Protein AF-A0A6I2FH32-F1 (afdb_monomer)

Secondary structure (DSSP, 8-state):
---------EEEEEE-TTS-EEEES-HHHHHHHHHHHTPEEEEEE-

Radius of gyration: 12.69 Å; Cα contacts (8 Å, |Δi|>4): 78; chains: 1; bounding box: 16×24×40 Å

Structure (mmCIF, N/CA/C/O backbone):
data_AF-A0A6I2FH32-F1
#
_entry.id   AF-A0A6I2FH32-F1
#
loop_
_atom_site.group_PDB
_atom_site.id
_atom_site.type_symbol
_atom_site.label_atom_id
_atom_site.label_alt_id
_atom_site.label_comp_id
_atom_site.label_asym_id
_atom_site.label_entity_id
_atom_site.label_seq_id
_atom_site.pdbx_PDB_ins_code
_atom_site.Cartn_x
_atom_site.Cartn_y
_atom_site.Cartn_z
_atom_site.occupancy
_atom_site.B_iso_or_equiv
_atom_site.auth_seq_id
_atom_site.auth_comp_id
_atom_site.auth_asym_id
_atom_site.auth_atom_id
_atom_site.pdbx_PDB_model_num
ATOM 1 N N . MET A 1 1 ? 2.590 16.106 -31.512 1.00 51.12 1 MET A N 1
ATOM 2 C CA . MET A 1 1 ? 1.995 15.820 -30.190 1.00 51.12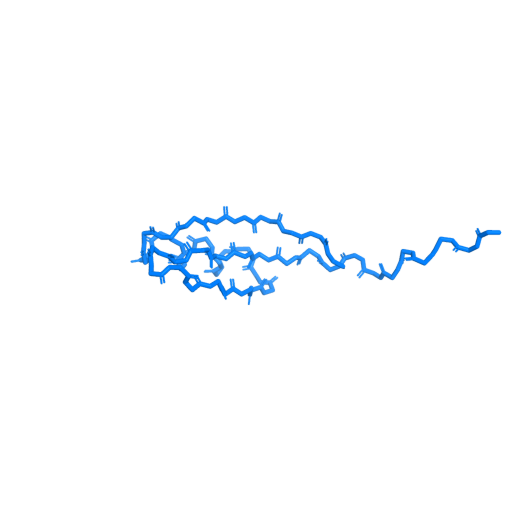 1 MET A CA 1
ATOM 3 C C . MET A 1 1 ? 2.903 14.816 -29.495 1.00 51.12 1 MET A C 1
ATOM 5 O O . MET A 1 1 ? 2.854 13.640 -29.823 1.00 51.12 1 MET A O 1
ATOM 9 N N . GLY A 1 2 ? 3.832 15.278 -28.656 1.00 45.22 2 GLY A N 1
ATOM 10 C CA . GLY A 1 2 ? 4.690 14.373 -27.890 1.00 45.22 2 GLY A CA 1
ATOM 11 C C . GLY A 1 2 ? 3.878 13.796 -26.739 1.00 45.22 2 GLY A C 1
ATOM 12 O O . GLY A 1 2 ? 3.428 14.552 -25.880 1.00 45.22 2 GLY A O 1
ATOM 13 N N . CYS A 1 3 ? 3.645 12.485 -26.739 1.00 46.84 3 CYS A N 1
ATOM 14 C CA . CYS A 1 3 ? 3.160 11.797 -25.552 1.00 46.84 3 CYS A CA 1
ATOM 15 C C . CYS A 1 3 ? 4.184 12.033 -24.440 1.00 46.84 3 CYS A C 1
ATOM 17 O O . CYS A 1 3 ? 5.254 11.430 -24.442 1.00 46.84 3 CYS A O 1
ATOM 19 N N . ASN A 1 4 ? 3.852 12.902 -23.484 1.00 54.78 4 ASN A N 1
ATOM 20 C CA . ASN A 1 4 ? 4.497 12.951 -22.174 1.00 54.78 4 ASN A CA 1
ATOM 21 C C . ASN A 1 4 ? 4.100 11.692 -21.383 1.00 54.78 4 ASN A C 1
ATOM 23 O O . ASN A 1 4 ? 3.541 11.769 -20.297 1.00 54.78 4 ASN A O 1
ATOM 27 N N . CYS A 1 5 ? 4.350 10.511 -21.944 1.00 54.66 5 CYS A N 1
ATOM 28 C CA . CYS A 1 5 ? 4.447 9.287 -21.176 1.00 54.66 5 CYS A CA 1
ATOM 29 C C . CYS A 1 5 ? 5.876 9.272 -20.639 1.00 54.66 5 CYS A C 1
ATOM 31 O O . CYS A 1 5 ? 6.748 8.590 -21.172 1.00 54.66 5 CYS A O 1
ATOM 33 N N . GLY A 1 6 ? 6.128 10.083 -19.603 1.00 57.16 6 GLY A N 1
ATOM 34 C CA . GLY A 1 6 ? 7.259 9.814 -18.717 1.00 57.16 6 GLY A CA 1
ATOM 35 C C . GLY A 1 6 ? 7.211 8.337 -18.304 1.00 57.16 6 GLY A C 1
ATOM 36 O O . GLY A 1 6 ? 6.128 7.746 -18.350 1.00 57.16 6 GLY A O 1
ATOM 37 N N . PRO A 1 7 ? 8.354 7.709 -17.979 1.00 63.16 7 PRO A N 1
ATOM 38 C CA . PRO A 1 7 ? 8.392 6.284 -17.675 1.00 63.16 7 PRO A CA 1
ATOM 39 C C . PRO A 1 7 ? 7.347 6.010 -16.603 1.00 63.16 7 PRO A C 1
ATOM 41 O O . PRO A 1 7 ? 7.493 6.490 -15.480 1.00 63.16 7 PRO A O 1
ATOM 44 N N . THR A 1 8 ? 6.272 5.323 -16.989 1.00 67.81 8 THR A N 1
ATOM 45 C CA . THR A 1 8 ? 5.122 5.094 -16.124 1.00 67.81 8 THR A CA 1
ATOM 46 C C . THR A 1 8 ? 5.636 4.178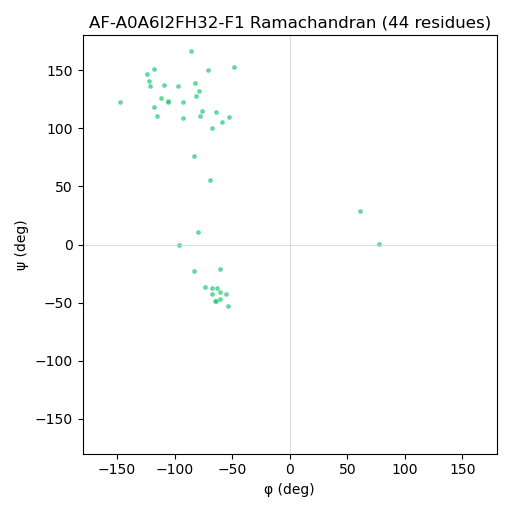 -15.035 1.00 67.81 8 THR A C 1
ATOM 48 O O . THR A 1 8 ? 5.881 2.992 -15.270 1.00 67.81 8 THR A O 1
ATOM 51 N N . LYS A 1 9 ? 5.943 4.745 -13.869 1.00 74.44 9 LYS A N 1
ATOM 52 C CA . LYS A 1 9 ? 6.508 3.960 -12.781 1.00 74.44 9 LYS A CA 1
ATOM 53 C C . LYS A 1 9 ? 5.339 3.217 -12.175 1.00 74.44 9 LYS A C 1
ATOM 55 O O . LYS A 1 9 ? 4.439 3.821 -11.591 1.00 74.44 9 LYS A O 1
ATOM 60 N N . LEU A 1 10 ? 5.342 1.902 -12.369 1.00 84.50 10 LEU A N 1
ATOM 61 C CA . LEU A 1 10 ? 4.443 1.024 -11.646 1.00 84.50 10 LEU A CA 1
ATOM 62 C C . LEU A 1 10 ? 4.820 1.132 -10.169 1.00 84.50 10 LEU A C 1
ATOM 64 O O . LEU A 1 10 ? 5.935 0.800 -9.772 1.00 84.50 10 LEU A O 1
ATOM 68 N N . LEU A 1 11 ? 3.907 1.684 -9.385 1.00 89.88 11 LEU A N 1
ATOM 69 C CA . LEU A 1 11 ? 4.035 1.824 -7.948 1.00 89.88 11 LEU A CA 1
ATOM 70 C C . LEU A 1 11 ? 2.921 1.020 -7.288 1.00 89.88 11 LEU A C 1
ATOM 72 O O . LEU A 1 11 ? 1.829 0.839 -7.826 1.00 89.88 11 LEU A O 1
ATOM 76 N N . HIS A 1 12 ? 3.200 0.545 -6.088 1.00 91.75 12 HIS A N 1
ATOM 77 C CA . HIS A 1 12 ? 2.312 -0.325 -5.344 1.00 91.75 12 HIS A CA 1
ATOM 78 C C . HIS A 1 12 ? 1.864 0.397 -4.087 1.00 91.75 12 HIS A C 1
ATOM 80 O O . HIS A 1 12 ? 2.648 0.668 -3.186 1.00 91.75 12 HIS A O 1
ATOM 86 N N . G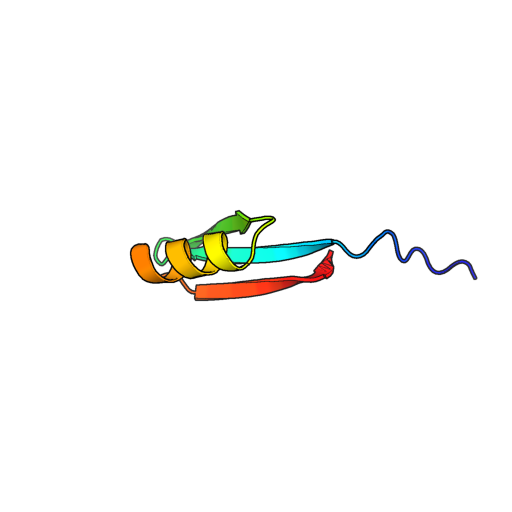LN A 1 13 ? 0.596 0.760 -4.038 1.00 92.75 13 GLN A N 1
ATOM 87 C CA . GLN A 1 13 ? 0.011 1.517 -2.953 1.00 92.75 13 GLN A CA 1
ATOM 88 C C . GLN A 1 13 ? -0.677 0.577 -1.957 1.00 92.75 13 GLN A C 1
ATOM 90 O O . GLN A 1 13 ? -1.403 -0.332 -2.347 1.00 92.75 13 GLN A O 1
ATOM 95 N N . VAL A 1 14 ? -0.478 0.809 -0.664 1.00 94.12 14 VAL A N 1
ATOM 96 C CA . VAL A 1 14 ? -1.151 0.110 0.431 1.00 94.12 14 VAL A CA 1
ATOM 97 C C . VAL A 1 14 ? -1.959 1.125 1.223 1.00 94.12 14 VAL A C 1
ATOM 99 O O . VAL A 1 14 ? -1.414 2.071 1.793 1.00 94.12 14 VAL A O 1
ATOM 102 N N . VAL A 1 15 ? -3.272 0.929 1.255 1.00 92.38 15 VAL A N 1
ATOM 103 C CA . VAL A 1 15 ? -4.202 1.713 2.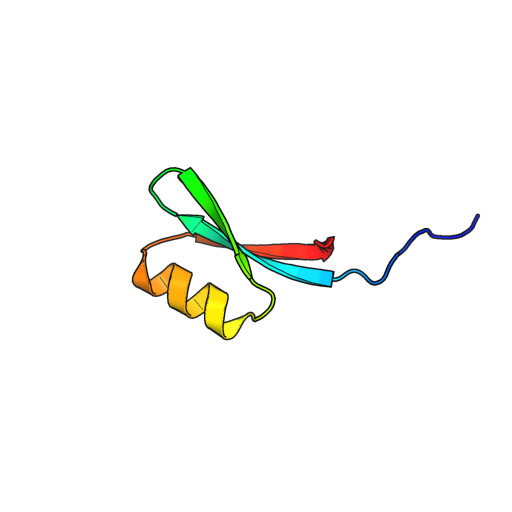066 1.00 9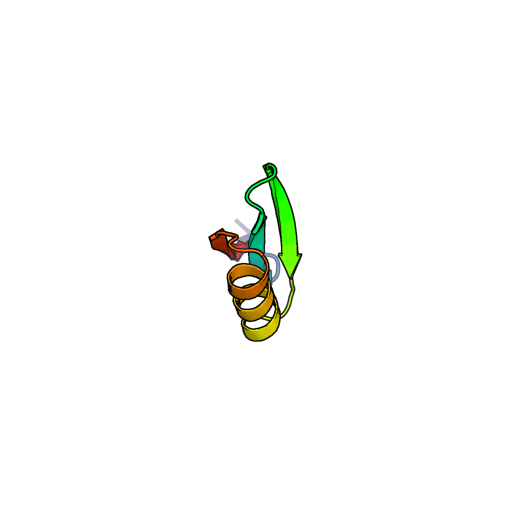2.38 15 VAL A CA 1
ATOM 104 C C . VAL A 1 15 ? -4.384 0.995 3.394 1.00 92.38 15 VAL A C 1
ATOM 106 O O . VAL A 1 15 ? -4.991 -0.071 3.463 1.00 92.38 15 VAL A O 1
ATOM 109 N N . HIS A 1 16 ? -3.831 1.563 4.456 1.00 90.88 16 HIS A N 1
ATOM 110 C CA . HIS A 1 16 ? -3.989 1.054 5.809 1.00 90.88 16 HIS A CA 1
ATOM 111 C C . HIS A 1 16 ? -5.423 1.295 6.299 1.00 90.88 16 HIS A C 1
ATOM 113 O O . HIS A 1 16 ? -6.025 2.314 5.950 1.00 90.88 16 HIS A O 1
ATOM 119 N N . PRO A 1 17 ? -5.948 0.437 7.189 1.00 85.69 17 PRO A N 1
ATOM 120 C CA . PRO A 1 17 ? -7.287 0.608 7.759 1.00 85.69 17 PRO A CA 1
ATOM 121 C C . PRO A 1 17 ? -7.456 1.922 8.544 1.00 85.69 17 PRO A C 1
ATOM 123 O O . PRO A 1 17 ? -8.567 2.413 8.693 1.00 85.69 17 PRO A O 1
ATOM 126 N N . GLY A 1 18 ? -6.358 2.542 8.992 1.00 85.00 18 GLY A N 1
ATOM 127 C CA . GLY A 1 18 ? -6.360 3.876 9.606 1.00 85.00 18 GLY A CA 1
ATOM 128 C C . GLY A 1 18 ? -6.429 5.048 8.615 1.00 85.00 18 GLY A C 1
ATOM 129 O O . GLY A 1 18 ? -6.146 6.175 9.005 1.00 85.00 18 GLY A O 1
ATOM 130 N N . GLY A 1 19 ? -6.701 4.802 7.328 1.00 84.25 19 GLY A N 1
ATOM 131 C CA . GLY A 1 19 ? -6.763 5.832 6.280 1.00 84.25 19 GLY A CA 1
ATOM 132 C C . GLY A 1 19 ? -5.399 6.317 5.773 1.00 84.25 19 GLY A C 1
ATOM 133 O O . GLY A 1 19 ? -5.325 7.169 4.888 1.00 84.25 19 GLY A O 1
ATOM 134 N N . LYS A 1 20 ? -4.298 5.771 6.300 1.00 90.12 20 LYS A N 1
ATOM 135 C CA . LYS A 1 20 ? -2.943 6.095 5.844 1.00 90.12 20 LYS A CA 1
ATOM 136 C C . LYS A 1 20 ? -2.632 5.341 4.557 1.00 90.12 20 LYS A C 1
ATOM 138 O O . LYS A 1 20 ? -2.817 4.134 4.486 1.00 90.12 20 LYS A O 1
ATOM 143 N N . THR A 1 21 ? -2.104 6.042 3.566 1.00 91.12 21 THR A N 1
ATOM 144 C CA . THR A 1 21 ? -1.725 5.448 2.284 1.00 91.12 21 THR A CA 1
ATOM 145 C C . THR A 1 21 ? -0.209 5.472 2.145 1.00 91.12 21 THR A C 1
ATOM 147 O O . THR A 1 21 ? 0.399 6.530 2.305 1.00 91.12 21 THR A O 1
ATOM 150 N N . ILE A 1 22 ? 0.408 4.320 1.884 1.00 90.81 22 ILE A N 1
ATOM 151 C CA . ILE A 1 22 ? 1.860 4.189 1.705 1.00 90.81 22 ILE A CA 1
ATOM 152 C C . ILE A 1 22 ? 2.136 3.612 0.322 1.00 90.81 22 ILE A C 1
ATOM 154 O O . ILE A 1 22 ? 1.462 2.682 -0.107 1.00 90.81 22 ILE A O 1
ATOM 158 N N . THR A 1 23 ? 3.116 4.171 -0.383 1.00 91.19 23 THR A N 1
ATOM 159 C CA . THR A 1 23 ? 3.495 3.728 -1.729 1.00 91.19 23 THR A CA 1
ATOM 160 C C . THR A 1 23 ? 4.845 3.032 -1.685 1.00 91.19 23 THR A C 1
ATOM 162 O O . THR A 1 23 ? 5.777 3.528 -1.058 1.00 91.19 23 THR A O 1
ATOM 165 N N . TYR A 1 24 ? 4.944 1.921 -2.395 1.00 89.38 24 TYR A N 1
ATOM 166 C CA . TYR A 1 24 ? 6.0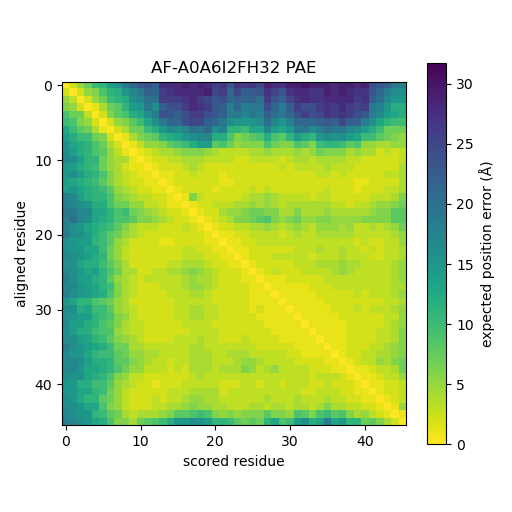92 1.034 -2.467 1.00 89.38 24 TYR A CA 1
ATOM 167 C C . TYR A 1 24 ? 6.520 0.877 -3.924 1.00 89.38 24 TYR A C 1
ATOM 169 O O . TYR A 1 24 ? 5.687 0.878 -4.832 1.00 89.38 24 TYR A O 1
ATOM 177 N N . ALA A 1 25 ? 7.822 0.723 -4.153 1.00 88.69 25 ALA A N 1
ATOM 178 C CA . ALA A 1 25 ? 8.358 0.421 -5.481 1.00 88.69 25 ALA A CA 1
ATOM 179 C C . ALA A 1 25 ? 8.298 -1.082 -5.811 1.00 88.69 25 ALA A C 1
ATOM 181 O O . ALA A 1 25 ? 8.286 -1.452 -6.979 1.00 88.69 25 ALA A O 1
ATOM 182 N N . SER A 1 26 ? 8.233 -1.937 -4.786 1.00 89.56 26 SER A N 1
ATOM 183 C CA . SER A 1 26 ? 8.242 -3.394 -4.919 1.00 89.56 26 SER A CA 1
ATOM 184 C C . SER A 1 26 ? 6.855 -3.981 -4.665 1.00 89.56 26 SER A C 1
ATOM 186 O O . SER A 1 26 ? 6.299 -3.817 -3.578 1.00 89.56 26 SER A O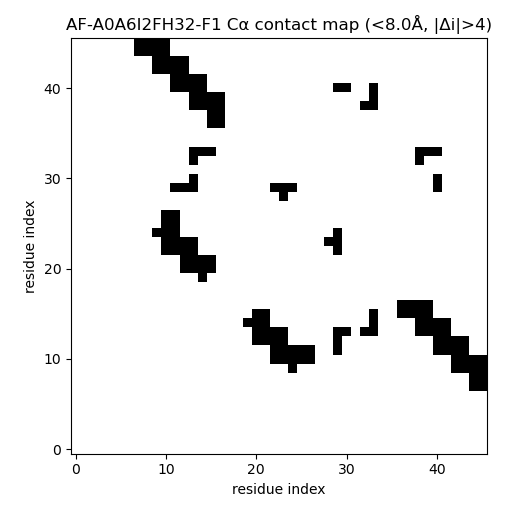 1
ATOM 188 N N . GLU A 1 27 ? 6.318 -4.727 -5.636 1.00 89.50 27 GLU A N 1
ATOM 189 C CA . GLU A 1 27 ? 5.070 -5.484 -5.475 1.00 89.50 27 GLU A CA 1
ATOM 190 C C . GLU A 1 27 ? 5.071 -6.426 -4.261 1.00 89.50 27 GLU A C 1
ATOM 192 O O . GLU A 1 27 ? 4.128 -6.342 -3.466 1.00 89.50 27 GLU A O 1
ATOM 197 N N . PRO A 1 28 ? 6.069 -7.322 -4.088 1.00 92.50 28 PRO A N 1
ATOM 198 C CA . PRO A 1 28 ? 6.023 -8.300 -3.006 1.00 92.50 28 PRO A CA 1
ATOM 199 C C . PRO A 1 28 ? 6.033 -7.620 -1.636 1.00 92.50 28 PRO A C 1
ATOM 201 O O . PRO A 1 28 ? 5.284 -8.027 -0.754 1.00 92.50 28 PRO A O 1
ATOM 204 N N . GLU A 1 29 ? 6.793 -6.532 -1.498 1.00 91.06 29 GLU A N 1
ATOM 205 C CA . GLU A 1 29 ? 6.883 -5.745 -0.267 1.00 91.06 29 GLU A CA 1
ATOM 206 C C . GLU A 1 29 ? 5.535 -5.089 0.070 1.00 91.06 29 GLU A C 1
ATOM 208 O O . GLU A 1 29 ? 5.010 -5.255 1.169 1.00 91.06 29 GLU A O 1
ATOM 213 N N . ALA A 1 30 ? 4.897 -4.435 -0.906 1.00 91.44 30 ALA A N 1
ATOM 214 C CA . ALA A 1 30 ? 3.582 -3.820 -0.721 1.00 91.44 30 ALA A CA 1
ATOM 215 C C . ALA A 1 30 ? 2.508 -4.845 -0.336 1.00 91.44 30 ALA A C 1
ATOM 217 O O . ALA A 1 30 ? 1.638 -4.591 0.497 1.00 91.44 30 ALA A O 1
ATOM 218 N N . ARG A 1 31 ? 2.549 -6.020 -0.965 1.00 90.94 31 ARG A N 1
ATOM 219 C CA . ARG A 1 31 ? 1.559 -7.077 -0.768 1.00 90.94 31 ARG A CA 1
ATOM 220 C C . ARG A 1 31 ? 1.740 -7.772 0.581 1.00 90.94 31 ARG A C 1
ATOM 222 O O . ARG A 1 31 ? 0.744 -8.110 1.221 1.00 90.94 31 ARG A O 1
ATOM 229 N N . GLU A 1 32 ? 2.981 -7.945 1.026 1.00 93.81 32 GLU A N 1
ATOM 230 C CA . GLU A 1 32 ? 3.303 -8.431 2.367 1.00 93.81 32 GLU A CA 1
ATOM 231 C C . GLU A 1 32 ? 2.833 -7.440 3.435 1.00 93.81 32 GLU A C 1
ATOM 233 O O . GLU A 1 32 ? 2.084 -7.829 4.332 1.00 93.81 32 GLU A O 1
ATOM 238 N N . VAL A 1 33 ? 3.144 -6.147 3.280 1.00 90.69 33 VAL A N 1
ATOM 239 C CA . VAL A 1 33 ? 2.679 -5.108 4.209 1.00 90.69 33 VAL A CA 1
ATOM 240 C C . VAL A 1 33 ? 1.157 -5.050 4.248 1.00 90.69 33 VAL A C 1
ATOM 242 O O . VAL A 1 33 ? 0.590 -5.053 5.336 1.00 90.69 33 VAL A O 1
ATOM 245 N N . ALA A 1 34 ? 0.477 -5.055 3.096 1.00 91.62 34 ALA A N 1
ATOM 246 C CA . ALA A 1 34 ? -0.985 -5.065 3.035 1.00 91.62 34 ALA A CA 1
ATOM 247 C C . ALA A 1 34 ? -1.581 -6.243 3.822 1.00 91.62 34 ALA A C 1
ATOM 249 O O . ALA A 1 34 ? -2.522 -6.052 4.590 1.00 91.62 34 ALA A O 1
ATOM 250 N N . ARG A 1 35 ? -0.997 -7.444 3.713 1.00 91.62 35 ARG A N 1
ATOM 251 C CA . ARG A 1 35 ? -1.419 -8.609 4.506 1.00 91.62 35 ARG A CA 1
ATOM 252 C C . ARG A 1 35 ? -1.126 -8.442 5.994 1.00 91.62 35 ARG A C 1
ATOM 254 O O . ARG A 1 35 ? -1.978 -8.781 6.807 1.00 91.62 35 ARG A O 1
ATOM 261 N N . GLN A 1 36 ? 0.046 -7.920 6.346 1.00 91.94 36 GLN A N 1
ATOM 262 C CA . GLN A 1 36 ? 0.477 -7.760 7.734 1.00 91.94 36 GLN A CA 1
ATOM 263 C C . GLN A 1 36 ? -0.354 -6.713 8.486 1.00 91.94 36 GLN A C 1
ATOM 265 O O . GLN A 1 36 ? -0.663 -6.891 9.660 1.00 91.94 36 GLN A O 1
ATOM 270 N N . VAL A 1 37 ? -0.732 -5.625 7.812 1.00 89.25 37 VAL A N 1
ATOM 271 C CA . VAL A 1 37 ? -1.483 -4.509 8.413 1.00 89.25 37 VAL A CA 1
ATOM 272 C C . VAL A 1 37 ? -2.993 -4.600 8.184 1.00 89.25 37 VAL A C 1
ATOM 274 O O . VAL A 1 37 ? -3.720 -3.703 8.605 1.00 89.25 37 VAL A O 1
ATOM 277 N N . GLY A 1 38 ? -3.470 -5.636 7.483 1.00 90.25 38 GLY A N 1
ATOM 278 C CA . GLY A 1 38 ? -4.868 -5.742 7.048 1.00 90.25 38 GLY A CA 1
ATOM 279 C C . GLY A 1 38 ? -5.290 -4.603 6.110 1.00 90.25 38 GLY A C 1
ATOM 280 O O . GLY A 1 38 ? -6.442 -4.178 6.122 1.00 90.25 38 GLY A O 1
ATOM 281 N N . GLY A 1 39 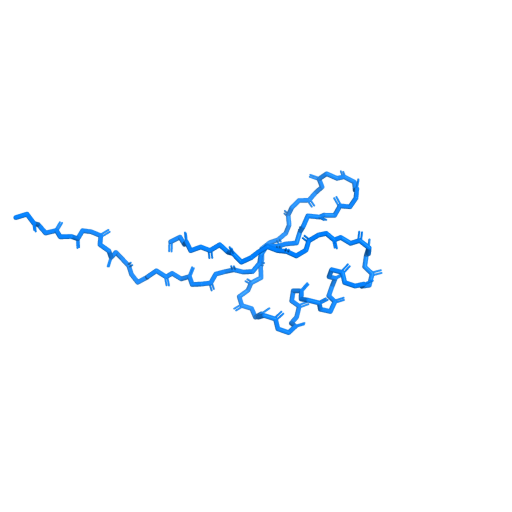? -4.339 -4.055 5.354 1.00 89.44 39 GLY A N 1
ATOM 282 C CA . GLY A 1 39 ? -4.550 -2.970 4.406 1.00 89.44 39 GLY A CA 1
ATOM 283 C C . GLY A 1 39 ? -4.998 -3.458 3.029 1.00 89.44 39 GLY A C 1
ATOM 284 O O . GLY A 1 39 ? -4.889 -4.633 2.682 1.00 89.44 39 GLY A O 1
ATOM 285 N N . THR A 1 40 ? -5.474 -2.528 2.208 1.00 91.94 40 THR A N 1
ATOM 286 C CA . THR A 1 40 ? -5.839 -2.788 0.811 1.00 91.94 40 THR A CA 1
ATOM 287 C C . THR A 1 40 ? -4.657 -2.487 -0.101 1.00 91.94 40 THR A C 1
ATOM 289 O O . THR A 1 40 ? -4.157 -1.364 -0.116 1.00 91.94 40 THR A O 1
ATOM 292 N N . TYR A 1 41 ? -4.222 -3.477 -0.877 1.00 91.62 41 TYR A N 1
ATOM 293 C CA . TYR A 1 41 ? -3.209 -3.303 -1.918 1.00 91.62 41 TYR A CA 1
ATOM 294 C C . TYR A 1 41 ? -3.837 -2.763 -3.212 1.00 91.62 41 TYR A C 1
ATOM 296 O O . TYR A 1 41 ? -4.904 -3.219 -3.626 1.00 91.62 41 TYR A O 1
ATOM 304 N N . GLN A 1 42 ? -3.154 -1.832 -3.877 1.00 90.69 42 GLN A N 1
ATOM 305 C CA . GLN A 1 42 ? -3.582 -1.230 -5.134 1.00 90.69 42 GLN A CA 1
ATOM 306 C C . GLN A 1 42 ? -2.368 -0.881 -6.007 1.00 90.69 42 GLN A C 1
ATOM 308 O O . GLN A 1 42 ? -1.490 -0.133 -5.588 1.00 90.69 42 GLN A O 1
ATOM 313 N N . ALA A 1 43 ? -2.300 -1.408 -7.230 1.00 88.81 43 ALA A N 1
ATOM 314 C CA . ALA A 1 43 ? -1.265 -1.024 -8.189 1.00 88.81 43 ALA A CA 1
ATOM 315 C C . ALA A 1 43 ? -1.657 0.293 -8.873 1.00 88.81 43 ALA A C 1
ATOM 317 O O . ALA A 1 43 ? -2.764 0.411 -9.400 1.00 88.81 43 ALA A O 1
ATOM 318 N N . ILE A 1 44 ? -0.756 1.273 -8.869 1.00 87.69 44 ILE A N 1
ATOM 319 C CA . ILE A 1 44 ? -0.949 2.572 -9.512 1.00 87.69 44 ILE A CA 1
ATOM 320 C C . ILE A 1 44 ? 0.165 2.819 -10.532 1.00 87.69 44 I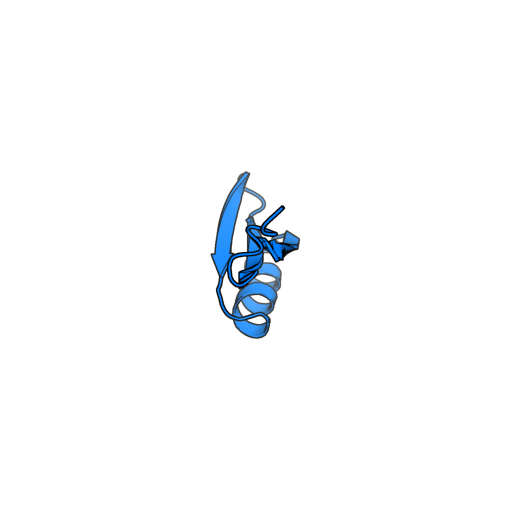LE A C 1
ATOM 322 O O . ILE A 1 44 ? 1.328 2.490 -10.310 1.00 87.69 44 ILE A O 1
ATOM 326 N N . GLN A 1 45 ? -0.195 3.407 -11.665 1.00 80.12 45 GLN A N 1
ATOM 327 C CA . GLN A 1 45 ? 0.751 3.874 -12.675 1.00 80.12 45 GLN A CA 1
ATOM 328 C C . GLN A 1 45 ? 0.801 5.402 -12.589 1.00 80.12 45 GLN A C 1
ATOM 330 O O . GLN A 1 45 ? -0.246 6.048 -12.663 1.00 80.12 45 GLN A O 1
ATOM 335 N N . ARG A 1 46 ? 1.989 5.973 -12.368 1.00 67.88 46 ARG A N 1
ATOM 336 C CA . ARG A 1 46 ? 2.217 7.426 -12.311 1.00 67.88 46 ARG A CA 1
ATOM 337 C C . ARG A 1 46 ? 3.345 7.857 -13.233 1.00 67.88 46 ARG A C 1
ATOM 339 O O . ARG A 1 46 ? 4.269 7.040 -13.456 1.00 67.88 46 ARG A O 1
#

pLDDT: mean 83.05, std 13.96, range [45.22, 94.12]

Solvent-accessible surface area (backbone atoms only — not comparable to full-atom values): 2708 Å² total; per-residue (Å²): 135,82,79,83,71,61,82,66,45,67,31,21,32,22,38,34,79,86,75,49,74,49,77,30,80,43,61,71,61,27,50,50,49,11,63,76,63,68,22,49,66,45,82,43,76,86

Nearest PDB structures (foldseek):
  4gi3-assembly1_C  TM=5.117E-01  e=3.611E-01  Schistocerca gregaria
  3tj8-assembly1_A  TM=4.526E-01  e=2.106E+00  Helicobacter pylori
  6jm4-assembly2_C  TM=5.202E-01  e=6.966E+00  Homo sapiens
  6tgn-assembly1_A  TM=5.052E-01  e=9.544E+00  Arabidopsis thaliana
  3k9f-assembly1_C  TM=4.441E-01  e=8.414E+00  Streptococcus pneumoniae

Sequence (46 aa):
MGCNCGPTKLLHQVVHPGGKTITYASEPEAREVARQVGGTYQAIQR

Foldseek 3Di:
DDPPPDPFQWWKWWQAPVRDIDIHSDPVVSVVVCVVRVTDIDIHTD

Mean predicted aligned error: 6.88 Å